Protein AF-A0A3N2MUY5-F1 (afdb_monomer_lite)

Foldseek 3Di:
DDDDQQADDDDPLLVVLLVVCVVPVFAWLVNSCVVVVDDSVSSVVSVVVCVVRVNDDDDDDDDDDPIGD

Radius of gyration: 12.41 Å; chains: 1; bounding box: 38×24×26 Å

Structure (mmCIF, N/CA/C/O backbone):
data_AF-A0A3N2MUY5-F1
#
_entry.id   AF-A0A3N2MUY5-F1
#
loop_
_atom_site.group_PDB
_atom_site.id
_atom_site.type_symbol
_atom_site.label_atom_id
_atom_site.label_alt_id
_atom_site.label_comp_id
_atom_site.label_asym_id
_atom_site.label_entity_id
_atom_site.label_seq_id
_atom_site.pdbx_PDB_ins_code
_atom_site.Cartn_x
_atom_site.Cartn_y
_atom_site.Cartn_z
_atom_site.occupancy
_atom_site.B_iso_or_equiv
_atom_site.auth_seq_id
_atom_site.auth_comp_id
_atom_site.auth_asym_id
_atom_site.auth_atom_id
_atom_site.pdbx_PDB_model_num
ATOM 1 N N . MET A 1 1 ? -29.327 -4.572 10.624 1.00 32.03 1 MET A N 1
ATOM 2 C CA . MET A 1 1 ? -28.150 -4.358 11.494 1.00 32.03 1 MET A CA 1
ATOM 3 C C . MET A 1 1 ? -26.909 -4.458 10.624 1.00 32.03 1 MET A C 1
ATOM 5 O O . MET A 1 1 ? -26.738 -5.486 9.987 1.00 32.03 1 MET A O 1
ATOM 9 N N . LEU A 1 2 ? -26.106 -3.400 10.506 1.00 33.22 2 LEU A N 1
ATOM 10 C CA . LEU A 1 2 ? -24.864 -3.456 9.727 1.00 33.22 2 LEU A CA 1
ATOM 11 C C . LEU A 1 2 ? -23.777 -4.087 10.604 1.00 33.22 2 LEU A C 1
ATOM 13 O O . LEU A 1 2 ? -23.357 -3.499 11.597 1.00 33.22 2 LEU A O 1
ATOM 17 N N . THR A 1 3 ? -23.371 -5.311 10.276 1.00 37.16 3 THR A N 1
ATOM 18 C CA . THR A 1 3 ? -22.283 -6.030 10.948 1.00 37.16 3 THR A CA 1
ATOM 19 C C . THR A 1 3 ? -20.963 -5.303 10.712 1.00 37.16 3 THR A C 1
ATOM 21 O O . THR A 1 3 ? -20.433 -5.303 9.602 1.00 37.16 3 THR A O 1
ATOM 24 N N . SER A 1 4 ? -20.436 -4.671 11.760 1.00 39.38 4 SER A N 1
ATOM 25 C CA . SER A 1 4 ? -19.098 -4.084 11.755 1.00 39.38 4 SER A CA 1
ATOM 26 C C . SER A 1 4 ? -18.059 -5.203 11.646 1.00 39.38 4 SER A C 1
ATOM 28 O O . SER A 1 4 ? -17.876 -5.990 12.574 1.00 39.38 4 SER A O 1
ATOM 30 N N . ILE A 1 5 ? -17.399 -5.304 10.493 1.00 57.88 5 ILE A N 1
ATOM 31 C CA . ILE A 1 5 ? -16.221 -6.156 10.317 1.00 57.88 5 ILE A CA 1
ATOM 32 C C . ILE A 1 5 ? -15.075 -5.449 11.053 1.00 57.88 5 ILE A C 1
ATOM 34 O O . ILE A 1 5 ? -14.728 -4.324 10.696 1.00 57.88 5 ILE A O 1
ATOM 38 N N . PHE A 1 6 ? -14.517 -6.072 12.096 1.00 54.19 6 PHE A N 1
ATOM 39 C CA . PHE A 1 6 ? -13.399 -5.532 12.881 1.00 54.19 6 PHE A CA 1
ATOM 40 C C . PHE A 1 6 ? -12.210 -5.167 11.971 1.00 54.19 6 PHE A C 1
ATOM 42 O O . PHE A 1 6 ? -11.431 -6.030 11.569 1.00 54.19 6 PHE A O 1
ATOM 49 N N . LYS A 1 7 ? -12.054 -3.878 11.656 1.00 62.44 7 LYS A N 1
ATOM 50 C CA . LYS A 1 7 ? -10.919 -3.343 10.894 1.00 62.44 7 LYS A CA 1
ATOM 51 C C . LYS A 1 7 ? -9.765 -3.038 11.849 1.00 62.44 7 LYS A C 1
ATOM 53 O O . LYS A 1 7 ? -9.841 -2.087 12.622 1.00 62.44 7 LYS A O 1
ATOM 58 N N . GLN A 1 8 ? -8.698 -3.840 11.817 1.00 68.69 8 GLN A N 1
ATOM 59 C CA . GLN A 1 8 ? -7.468 -3.512 12.554 1.00 68.69 8 GLN A CA 1
ATOM 60 C C . GLN A 1 8 ? -6.725 -2.360 11.861 1.00 68.69 8 GLN A C 1
ATOM 62 O O . GLN A 1 8 ? -6.647 -2.368 10.633 1.00 68.69 8 GLN A O 1
ATOM 67 N N . PRO A 1 9 ? -6.119 -1.413 12.601 1.00 78.94 9 PRO A N 1
ATOM 68 C CA . PRO A 1 9 ? -5.418 -0.280 12.006 1.00 78.94 9 PRO A CA 1
ATOM 69 C C . PRO A 1 9 ? -4.296 -0.732 11.062 1.00 78.94 9 PRO A C 1
ATOM 71 O O . PRO A 1 9 ? -3.409 -1.506 11.426 1.00 78.94 9 PRO A O 1
ATOM 74 N N . LEU A 1 10 ? -4.333 -0.224 9.828 1.00 84.88 10 LEU A N 1
ATOM 75 C CA . LEU A 1 10 ? -3.313 -0.493 8.819 1.00 84.88 10 LEU A CA 1
ATOM 76 C C . LEU A 1 10 ? -2.018 0.251 9.146 1.00 84.88 10 LEU A C 1
ATOM 78 O O . LEU A 1 10 ? -2.043 1.430 9.499 1.00 84.88 10 LEU A O 1
ATOM 82 N N . ASN A 1 11 ? -0.876 -0.404 8.933 1.00 88.44 11 ASN A N 1
ATOM 83 C CA . ASN A 1 11 ? 0.412 0.288 8.922 1.00 88.44 11 ASN A CA 1
ATOM 84 C C . ASN A 1 11 ? 0.535 1.202 7.682 1.00 88.44 11 ASN A C 1
ATOM 86 O O . ASN A 1 11 ? -0.192 1.037 6.702 1.00 88.44 11 ASN A O 1
ATOM 90 N N . LYS A 1 12 ? 1.475 2.158 7.700 1.00 88.25 12 LYS A N 1
ATOM 91 C CA . LYS A 1 12 ? 1.618 3.171 6.633 1.00 88.25 12 LYS A CA 1
ATOM 92 C C . LYS A 1 12 ? 1.772 2.570 5.230 1.00 88.25 12 LYS A C 1
ATOM 94 O O . LYS A 1 12 ? 1.217 3.104 4.276 1.00 88.25 12 LYS A O 1
ATOM 99 N N . SER A 1 13 ? 2.494 1.458 5.093 1.00 86.62 13 SER A N 1
ATOM 100 C CA . SER A 1 13 ? 2.676 0.795 3.796 1.00 86.62 13 SER A CA 1
ATOM 101 C C . SER A 1 13 ? 1.373 0.178 3.286 1.00 86.62 13 SER A C 1
ATOM 103 O O . SER A 1 13 ? 1.015 0.372 2.128 1.00 86.62 13 SER A O 1
ATOM 105 N N . LEU A 1 14 ? 0.622 -0.506 4.155 1.00 88.56 14 LEU A N 1
ATOM 106 C CA . LEU A 1 14 ? -0.687 -1.067 3.819 1.00 88.56 14 LEU A CA 1
ATOM 107 C C . LEU A 1 14 ? -1.717 0.023 3.517 1.00 88.56 14 LEU A C 1
ATOM 109 O O . LEU A 1 14 ? -2.537 -0.176 2.630 1.00 88.56 14 LEU A O 1
ATOM 113 N N . GLN A 1 15 ? -1.660 1.170 4.202 1.00 91.50 15 GLN A N 1
ATOM 114 C CA . GLN A 1 15 ? -2.520 2.320 3.902 1.00 91.50 15 GLN A CA 1
ATOM 115 C C . GLN A 1 15 ? -2.289 2.845 2.483 1.00 91.50 15 GLN A C 1
ATOM 117 O O . GLN A 1 15 ? -3.256 3.066 1.761 1.00 91.50 15 GLN A O 1
ATOM 122 N N . LYS A 1 16 ? -1.025 2.998 2.062 1.00 91.38 16 LYS A N 1
ATOM 123 C CA . LYS A 1 16 ? -0.690 3.439 0.698 1.00 91.38 16 LYS A CA 1
ATOM 124 C C . LYS A 1 16 ? -1.207 2.457 -0.349 1.00 91.38 16 LYS A C 1
ATOM 126 O O . LYS A 1 16 ? -1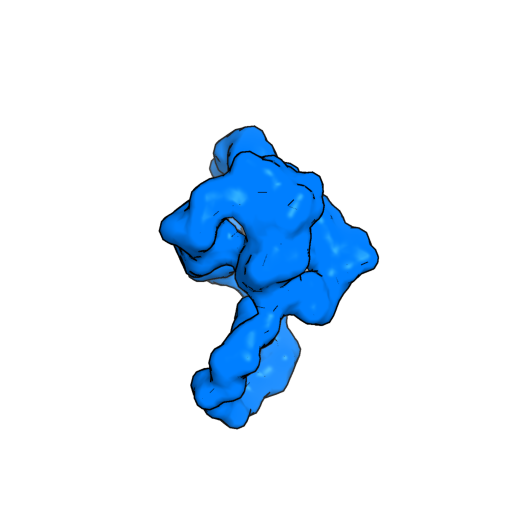.904 2.872 -1.263 1.00 91.38 16 LYS A O 1
ATOM 131 N N . VAL A 1 17 ? -0.935 1.162 -0.167 1.00 89.69 17 VAL A N 1
ATOM 132 C CA . VAL A 1 17 ? -1.426 0.110 -1.075 1.00 89.69 17 VAL A CA 1
ATOM 133 C C . VAL A 1 17 ? -2.952 0.109 -1.136 1.00 89.69 17 VAL A C 1
ATOM 135 O O . VAL A 1 17 ? -3.525 0.051 -2.219 1.00 89.69 17 VAL A O 1
ATOM 138 N N . TYR A 1 18 ? -3.618 0.219 0.013 1.00 90.12 18 TYR A N 1
ATOM 139 C CA . TYR A 1 18 ? -5.073 0.276 0.075 1.00 90.12 18 TYR A CA 1
ATOM 140 C C . TYR A 1 18 ? -5.635 1.483 -0.685 1.00 90.12 18 TYR A C 1
ATOM 142 O O . TYR A 1 18 ? -6.542 1.309 -1.492 1.00 90.12 18 TYR A O 1
ATOM 150 N N . ALA A 1 19 ? -5.066 2.677 -0.499 1.00 90.38 19 ALA A N 1
ATOM 151 C CA . ALA A 1 19 ? -5.480 3.872 -1.231 1.00 90.38 19 ALA A CA 1
ATOM 152 C C . ALA A 1 19 ? -5.295 3.716 -2.750 1.00 90.38 19 ALA A C 1
ATOM 154 O O . ALA A 1 19 ? -6.177 4.087 -3.521 1.00 90.38 19 ALA A O 1
ATOM 155 N N . THR A 1 20 ? -4.189 3.110 -3.194 1.00 90.31 20 THR A N 1
ATOM 156 C CA . THR A 1 20 ? -3.958 2.831 -4.618 1.00 90.31 20 THR A CA 1
ATOM 157 C C . THR A 1 20 ? -5.003 1.871 -5.187 1.00 90.31 20 THR A C 1
ATOM 159 O O . THR A 1 20 ? -5.542 2.139 -6.256 1.00 90.31 20 THR A O 1
ATOM 162 N N . ILE A 1 21 ? -5.347 0.804 -4.459 1.00 87.19 21 ILE A N 1
ATOM 163 C CA . ILE A 1 21 ? -6.407 -0.136 -4.860 1.00 87.19 21 ILE A CA 1
ATOM 164 C C . ILE A 1 21 ? -7.774 0.561 -4.893 1.00 87.19 21 ILE A C 1
ATOM 166 O O . ILE A 1 21 ? -8.564 0.306 -5.793 1.00 87.19 21 ILE A O 1
ATOM 170 N N . GLN A 1 22 ? -8.071 1.463 -3.953 1.00 86.75 22 GLN A N 1
ATOM 171 C CA . GLN A 1 22 ? -9.326 2.222 -3.988 1.00 86.75 22 GLN A CA 1
ATOM 172 C C . GLN A 1 22 ? -9.421 3.137 -5.217 1.00 86.75 22 GLN A C 1
ATOM 174 O O . GLN A 1 22 ? -10.498 3.256 -5.795 1.00 86.75 22 GLN A O 1
ATOM 179 N N . ASN A 1 23 ? -8.308 3.751 -5.627 1.00 89.44 23 ASN A N 1
ATOM 180 C CA . ASN A 1 23 ? -8.259 4.612 -6.810 1.00 89.44 23 ASN A CA 1
ATOM 181 C C . ASN A 1 23 ? -8.280 3.814 -8.124 1.00 89.44 23 ASN A C 1
ATOM 183 O O . ASN A 1 23 ? -8.863 4.267 -9.105 1.00 89.44 23 ASN A O 1
ATOM 187 N N . ASN A 1 24 ? -7.660 2.632 -8.149 1.00 85.94 24 ASN A N 1
ATOM 188 C CA . ASN A 1 24 ? -7.667 1.720 -9.289 1.00 85.94 24 ASN A CA 1
ATOM 189 C C . ASN A 1 24 ? -7.908 0.270 -8.820 1.00 85.94 24 ASN A C 1
ATOM 191 O O . ASN A 1 24 ? -6.951 -0.471 -8.587 1.00 85.94 24 ASN A O 1
ATOM 195 N N . PRO A 1 25 ? -9.175 -0.176 -8.719 1.00 82.25 25 PRO A N 1
ATOM 196 C CA . PRO A 1 25 ? -9.512 -1.510 -8.209 1.00 82.25 25 PRO A CA 1
ATOM 197 C C . PRO A 1 25 ? -8.990 -2.680 -9.049 1.00 82.25 25 PRO A C 1
ATOM 199 O O . PRO A 1 25 ? -8.978 -3.813 -8.575 1.00 82.25 25 PRO A O 1
ATOM 202 N N . LYS A 1 26 ? -8.579 -2.421 -10.297 1.00 83.44 26 LYS A N 1
ATOM 203 C CA . LYS A 1 26 ? -8.026 -3.418 -11.224 1.00 83.44 26 LYS A CA 1
ATOM 204 C C . LYS A 1 26 ? -6.503 -3.376 -11.303 1.00 83.44 26 LYS A C 1
ATOM 206 O O . LYS A 1 26 ? -5.947 -4.093 -12.130 1.00 83.44 26 LYS A O 1
ATOM 211 N N . ILE A 1 27 ? -5.849 -2.541 -10.488 1.00 83.50 27 ILE A N 1
ATOM 212 C CA . ILE A 1 27 ? -4.391 -2.458 -10.462 1.00 83.50 27 ILE A CA 1
ATOM 213 C C . ILE A 1 27 ? -3.799 -3.853 -10.256 1.00 83.50 27 ILE A C 1
ATOM 215 O O . ILE A 1 27 ? -4.387 -4.692 -9.581 1.00 83.50 27 ILE A O 1
ATOM 219 N N . THR A 1 28 ? -2.662 -4.135 -10.870 1.00 87.25 28 THR A N 1
ATOM 220 C CA . THR A 1 28 ? -1.969 -5.423 -10.773 1.00 87.25 28 THR A CA 1
ATOM 221 C C . THR A 1 28 ? -0.833 -5.362 -9.749 1.00 87.25 28 THR A C 1
ATOM 223 O O . THR A 1 28 ? -0.419 -4.285 -9.308 1.00 87.25 28 THR A O 1
ATOM 226 N N . HIS A 1 29 ? -0.272 -6.518 -9.369 1.00 83.88 29 HI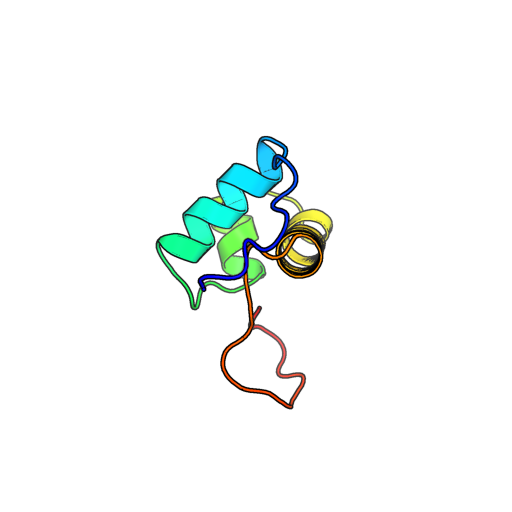S A N 1
ATOM 227 C CA . HIS A 1 29 ? 0.918 -6.567 -8.507 1.00 83.88 29 HIS A CA 1
ATOM 228 C C . HIS A 1 29 ? 2.068 -5.715 -9.069 1.00 83.88 29 HIS A C 1
ATOM 230 O O . HIS A 1 29 ? 2.666 -4.943 -8.320 1.00 83.88 29 HIS A O 1
ATOM 236 N N . SER A 1 30 ? 2.336 -5.833 -10.372 1.00 86.88 30 SER A N 1
ATOM 237 C CA . SER A 1 30 ? 3.423 -5.138 -11.068 1.00 86.88 30 SER A CA 1
ATOM 238 C C . SER A 1 30 ? 3.210 -3.627 -11.085 1.00 86.88 30 SER A C 1
ATOM 240 O O . SER A 1 30 ? 4.080 -2.878 -10.652 1.00 86.88 30 SER A O 1
ATOM 242 N N . GLU A 1 31 ? 2.011 -3.173 -11.452 1.00 88.50 31 GLU A N 1
ATOM 243 C CA . GLU A 1 31 ? 1.676 -1.743 -11.436 1.00 88.50 31 GLU A CA 1
ATOM 244 C C . GLU A 1 31 ? 1.753 -1.160 -10.022 1.00 88.50 31 GLU A C 1
ATOM 246 O O . GLU A 1 31 ? 2.144 -0.011 -9.828 1.00 88.50 31 GLU A O 1
ATOM 251 N N . THR A 1 32 ? 1.421 -1.955 -9.003 1.00 87.75 32 THR A N 1
ATOM 252 C CA . THR A 1 32 ? 1.524 -1.523 -7.604 1.00 87.75 32 THR A CA 1
ATOM 253 C C . THR A 1 32 ? 2.982 -1.375 -7.171 1.00 87.75 32 THR A C 1
ATOM 255 O O . THR A 1 32 ? 3.299 -0.461 -6.410 1.00 87.75 32 THR A O 1
ATOM 258 N N . MET A 1 33 ? 3.880 -2.237 -7.661 1.00 92.56 33 MET A N 1
ATOM 259 C CA . MET A 1 33 ? 5.324 -2.090 -7.449 1.00 92.56 33 MET A CA 1
ATOM 260 C C . MET A 1 33 ? 5.851 -0.816 -8.095 1.00 92.56 33 MET A C 1
ATOM 262 O O . MET A 1 33 ? 6.570 -0.072 -7.437 1.00 92.56 33 MET A O 1
ATOM 266 N N . GLU A 1 34 ? 5.477 -0.559 -9.347 1.00 91.56 34 GLU A N 1
ATOM 267 C CA . GLU A 1 34 ? 5.914 0.618 -10.099 1.00 91.56 34 GLU A CA 1
ATOM 268 C C . GLU A 1 34 ? 5.382 1.909 -9.474 1.00 91.56 34 GLU A C 1
ATOM 270 O O . GLU A 1 34 ? 6.148 2.832 -9.218 1.00 91.56 34 GLU A O 1
ATOM 275 N N . THR A 1 35 ? 4.091 1.941 -9.134 1.00 91.00 35 THR A N 1
ATOM 276 C CA . THR A 1 35 ? 3.418 3.126 -8.582 1.00 91.00 35 THR A CA 1
ATOM 277 C C . THR A 1 35 ? 3.914 3.477 -7.180 1.00 91.00 35 THR A C 1
ATOM 279 O O . THR A 1 35 ? 4.036 4.650 -6.833 1.00 91.00 35 THR A O 1
ATOM 282 N N . LEU A 1 36 ? 4.158 2.472 -6.332 1.00 90.31 36 LEU A N 1
ATOM 283 C CA . LEU A 1 36 ? 4.533 2.690 -4.931 1.00 90.31 36 LEU A CA 1
ATOM 284 C C . LEU A 1 36 ? 6.030 2.520 -4.666 1.00 90.31 36 LEU A C 1
ATOM 286 O O . LEU A 1 36 ? 6.456 2.712 -3.526 1.00 90.31 36 LEU A O 1
ATOM 290 N N . HIS A 1 37 ? 6.811 2.159 -5.687 1.00 92.88 37 HIS A N 1
ATOM 291 C CA . HIS A 1 37 ? 8.231 1.819 -5.593 1.00 92.88 37 HIS A CA 1
ATOM 292 C C . HIS A 1 37 ? 8.520 0.818 -4.464 1.00 92.88 37 HIS A C 1
ATOM 294 O O . HIS A 1 37 ? 9.434 0.992 -3.655 1.00 92.88 37 HIS A O 1
ATOM 300 N N . ILE A 1 38 ? 7.698 -0.232 -4.379 1.00 90.56 38 ILE A N 1
ATOM 301 C CA . ILE A 1 38 ? 7.822 -1.290 -3.370 1.00 90.56 38 ILE A CA 1
ATOM 302 C C . ILE A 1 38 ? 8.352 -2.583 -3.981 1.00 90.56 38 ILE A C 1
ATOM 304 O O . ILE A 1 38 ? 8.182 -2.854 -5.167 1.00 90.56 38 ILE A O 1
ATOM 308 N N . SER A 1 39 ? 8.953 -3.425 -3.139 1.00 91.94 39 SER A N 1
ATOM 309 C CA . SER A 1 39 ? 9.403 -4.748 -3.563 1.00 91.94 39 SER A CA 1
ATOM 310 C C . SER A 1 39 ? 8.238 -5.632 -4.010 1.00 91.94 39 SER A C 1
ATOM 312 O O . SER A 1 39 ? 7.129 -5.555 -3.471 1.00 91.94 39 SER A O 1
ATOM 314 N N . GLU A 1 40 ? 8.527 -6.574 -4.906 1.00 88.88 40 GLU A N 1
ATOM 315 C CA . GLU A 1 40 ? 7.575 -7.602 -5.341 1.00 88.88 40 GLU A CA 1
ATOM 316 C C . GLU A 1 40 ? 6.992 -8.389 -4.160 1.00 88.88 40 GLU A C 1
ATOM 318 O O . GLU A 1 40 ? 5.787 -8.635 -4.073 1.00 88.88 40 GLU A O 1
ATOM 323 N N . SER A 1 41 ? 7.843 -8.729 -3.188 1.00 90.69 41 SER A N 1
ATOM 324 C CA . SER A 1 41 ? 7.427 -9.411 -1.963 1.00 90.69 41 SER A CA 1
ATOM 325 C C . SER A 1 41 ? 6.393 -8.606 -1.170 1.00 90.69 41 SER A C 1
ATOM 327 O O . SER A 1 41 ? 5.451 -9.187 -0.626 1.00 90.69 41 SER A O 1
ATOM 329 N N . THR A 1 42 ? 6.522 -7.278 -1.131 1.00 89.19 42 THR A N 1
ATOM 330 C CA . THR A 1 42 ? 5.567 -6.387 -0.463 1.00 89.19 42 THR A CA 1
ATOM 331 C C . THR A 1 42 ? 4.282 -6.270 -1.271 1.00 89.19 42 THR A C 1
ATOM 333 O O . THR A 1 42 ? 3.202 -6.413 -0.696 1.00 89.19 42 THR A O 1
ATOM 336 N N . ALA A 1 43 ? 4.384 -6.101 -2.592 1.00 88.81 43 ALA A N 1
ATOM 337 C CA . ALA A 1 43 ? 3.236 -6.011 -3.488 1.00 88.81 43 ALA A CA 1
ATOM 338 C C . ALA A 1 43 ? 2.357 -7.270 -3.442 1.00 88.81 43 ALA A C 1
ATOM 340 O O . ALA A 1 43 ? 1.140 -7.150 -3.416 1.00 88.81 43 ALA A O 1
ATOM 341 N N . LYS A 1 44 ? 2.941 -8.471 -3.318 1.00 89.12 44 LYS A N 1
ATOM 342 C CA . LYS A 1 44 ? 2.188 -9.732 -3.149 1.00 89.12 44 LYS A CA 1
ATOM 343 C C . LYS A 1 44 ? 1.598 -9.916 -1.744 1.00 89.12 44 LYS A C 1
ATOM 345 O O . LYS A 1 44 ? 0.533 -10.515 -1.578 1.00 89.12 44 LYS A O 1
ATOM 350 N N . ARG A 1 45 ? 2.289 -9.449 -0.696 1.00 90.25 45 ARG A N 1
ATOM 351 C CA . ARG A 1 45 ? 1.856 -9.626 0.707 1.00 90.25 45 ARG A CA 1
ATOM 352 C C . ARG A 1 45 ? 0.785 -8.628 1.131 1.00 90.25 45 ARG A C 1
ATOM 354 O O . ARG A 1 45 ? -0.118 -8.997 1.879 1.00 90.25 45 ARG A O 1
ATOM 361 N N . ALA A 1 46 ? 0.884 -7.379 0.688 1.00 88.88 46 ALA A N 1
ATOM 362 C CA . ALA A 1 46 ? -0.013 -6.309 1.111 1.00 88.88 46 ALA A CA 1
ATOM 363 C C . ALA A 1 46 ? -1.507 -6.601 0.836 1.00 88.88 46 ALA A C 1
ATOM 365 O O . ALA A 1 46 ? -2.289 -6.527 1.780 1.00 88.88 46 ALA A O 1
ATOM 366 N N . PRO A 1 47 ? -1.922 -7.045 -0.359 1.00 86.62 47 PRO A N 1
ATOM 367 C CA . PRO A 1 47 ? -3.318 -7.381 -0.660 1.00 86.62 47 PRO A CA 1
ATOM 368 C C . PRO A 1 47 ? -3.804 -8.583 0.142 1.00 86.62 47 PRO A C 1
ATOM 370 O O . PRO A 1 47 ? -4.914 -8.576 0.669 1.00 86.62 47 PRO A O 1
ATOM 373 N N . ARG A 1 48 ? -2.947 -9.598 0.323 1.00 87.88 48 ARG A N 1
ATOM 374 C CA . ARG A 1 48 ? -3.249 -10.747 1.188 1.00 87.88 48 ARG A CA 1
ATOM 375 C C . ARG A 1 48 ? -3.527 -10.297 2.625 1.00 87.88 48 ARG A C 1
ATOM 377 O O . ARG A 1 48 ? -4.476 -10.774 3.244 1.00 87.88 48 ARG A O 1
ATOM 384 N N . ASN A 1 49 ? -2.731 -9.360 3.140 1.00 89.69 49 ASN A N 1
ATOM 385 C CA . ASN A 1 49 ? -2.947 -8.765 4.454 1.00 89.69 49 ASN A CA 1
ATOM 386 C C . ASN A 1 49 ? -4.237 -7.940 4.495 1.00 89.69 49 ASN A C 1
ATOM 388 O O . ASN A 1 49 ? -5.024 -8.127 5.414 1.00 89.69 49 ASN A O 1
ATOM 392 N N . LEU A 1 50 ? -4.495 -7.090 3.498 1.00 86.75 50 LEU A N 1
ATOM 393 C CA . LEU A 1 50 ? -5.724 -6.294 3.408 1.00 86.75 50 LEU A CA 1
ATOM 394 C C . LEU A 1 50 ? -6.978 -7.177 3.375 1.00 86.75 50 LEU A C 1
AT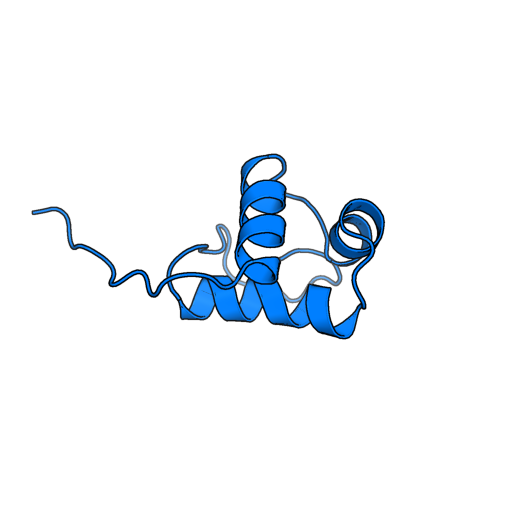OM 396 O O . LEU A 1 50 ? -7.949 -6.881 4.068 1.00 86.75 50 LEU A O 1
ATOM 400 N N . LYS A 1 51 ? -6.938 -8.300 2.649 1.00 85.56 51 LYS A N 1
ATOM 401 C CA . LYS A 1 51 ? -8.012 -9.299 2.630 1.00 85.56 51 LYS A CA 1
ATOM 402 C C . LYS A 1 51 ? -8.214 -9.933 4.003 1.00 85.56 51 LYS A C 1
ATOM 404 O O . LYS A 1 51 ? -9.333 -9.979 4.500 1.00 85.56 51 LYS A O 1
ATOM 409 N N . ARG A 1 52 ? -7.129 -10.385 4.643 1.00 86.44 52 ARG A N 1
ATOM 410 C CA . ARG A 1 52 ? -7.174 -10.976 5.992 1.00 86.44 52 ARG A CA 1
ATOM 411 C C . ARG A 1 52 ? -7.735 -10.003 7.033 1.00 86.44 52 ARG A C 1
ATOM 413 O O . ARG A 1 52 ? -8.402 -10.432 7.963 1.00 86.44 52 ARG A O 1
ATOM 420 N N . LEU A 1 53 ? -7.458 -8.712 6.871 1.00 84.88 53 LEU A N 1
ATOM 421 C CA . LEU A 1 53 ? -7.918 -7.644 7.757 1.00 84.88 53 LEU A CA 1
ATOM 422 C C . LEU A 1 53 ? -9.327 -7.120 7.416 1.00 84.88 53 LEU A C 1
ATOM 424 O O . LEU A 1 53 ? -9.801 -6.205 8.081 1.00 84.88 53 LEU A O 1
ATOM 428 N N . GLY A 1 54 ? -9.989 -7.662 6.386 1.00 84.00 54 GLY A N 1
ATOM 429 C CA . GLY A 1 54 ? -11.351 -7.273 6.007 1.00 84.00 54 GLY A CA 1
ATOM 430 C C . GLY A 1 54 ? -11.459 -5.928 5.277 1.00 84.00 54 GLY A C 1
ATOM 431 O O . GLY A 1 54 ? -12.531 -5.327 5.258 1.00 84.00 54 GLY A O 1
ATOM 432 N N . TYR A 1 55 ? -10.364 -5.433 4.694 1.00 82.94 55 TYR A N 1
ATOM 433 C CA . TYR A 1 55 ? -10.347 -4.169 3.946 1.00 82.94 55 TYR A CA 1
ATOM 434 C C . TYR A 1 55 ? -10.721 -4.333 2.476 1.00 82.94 55 TYR A C 1
ATOM 436 O O . TYR A 1 55 ? -11.314 -3.423 1.905 1.00 82.94 55 TYR A O 1
ATOM 444 N N . ILE A 1 56 ? -10.381 -5.471 1.868 1.00 81.06 56 ILE A N 1
ATOM 445 C CA . ILE A 1 56 ? -10.713 -5.773 0.474 1.00 81.06 56 ILE A CA 1
ATOM 446 C C . ILE A 1 56 ? -11.327 -7.165 0.369 1.00 81.06 56 ILE A C 1
ATOM 448 O O . ILE A 1 56 ? -10.960 -8.088 1.099 1.00 81.06 56 ILE A O 1
ATOM 452 N N . THR A 1 57 ? -12.241 -7.321 -0.578 1.00 73.44 57 THR A N 1
ATOM 453 C CA . THR A 1 57 ? -12.802 -8.612 -0.973 1.00 73.44 57 THR A CA 1
ATOM 454 C C . THR A 1 57 ? -12.691 -8.715 -2.487 1.00 73.44 57 THR A C 1
ATOM 456 O O . THR A 1 57 ? -12.780 -7.699 -3.172 1.00 73.44 57 THR A O 1
ATOM 459 N N . ARG A 1 58 ? -12.420 -9.913 -3.008 1.00 67.50 58 ARG A N 1
ATOM 460 C CA . ARG A 1 58 ? -12.355 -10.124 -4.456 1.00 67.50 58 ARG A CA 1
ATOM 461 C C . ARG A 1 58 ? -13.778 -10.302 -4.969 1.00 67.50 58 ARG A C 1
ATOM 463 O O . ARG A 1 58 ? -14.436 -11.258 -4.561 1.00 67.50 58 ARG A O 1
ATOM 470 N N . GLU A 1 59 ? -14.225 -9.433 -5.867 1.00 53.06 59 GLU A N 1
ATOM 471 C CA . GLU A 1 59 ? -15.369 -9.758 -6.716 1.00 53.06 59 GLU A CA 1
ATOM 472 C C . GLU A 1 59 ? -14.918 -10.769 -7.780 1.00 53.06 59 GLU A C 1
ATOM 474 O O . GLU A 1 59 ? -13.917 -10.564 -8.464 1.00 53.06 59 GLU A O 1
ATOM 479 N N . GLY A 1 60 ? -15.618 -11.900 -7.884 1.00 45.72 60 GLY A N 1
ATOM 480 C CA . GLY A 1 60 ? -15.314 -12.953 -8.858 1.00 45.72 60 GLY A CA 1
ATOM 481 C C . GLY A 1 60 ? -14.440 -14.069 -8.288 1.00 45.72 60 GLY A C 1
ATOM 482 O O . GLY A 1 60 ? -13.207 -14.048 -8.366 1.00 45.72 60 GLY A O 1
ATOM 483 N N . GLY A 1 61 ? -15.101 -15.079 -7.723 1.00 47.62 61 GLY A N 1
ATOM 484 C CA . GLY A 1 61 ? -14.480 -16.345 -7.358 1.00 47.62 61 GLY A CA 1
ATOM 485 C C . GLY A 1 61 ? -13.866 -17.063 -8.566 1.00 47.62 61 GLY A C 1
ATOM 486 O O . GLY A 1 61 ? -14.301 -16.907 -9.703 1.00 47.62 61 GLY A O 1
ATOM 487 N N . THR A 1 62 ? -12.866 -17.899 -8.276 1.00 41.91 62 THR A N 1
ATOM 488 C CA . THR A 1 62 ? -12.334 -18.978 -9.133 1.00 41.91 62 THR A CA 1
ATOM 489 C C . THR A 1 62 ? -11.654 -18.590 -10.455 1.00 41.91 62 THR A C 1
ATOM 491 O O . THR A 1 62 ? -12.251 -18.643 -11.522 1.00 41.91 62 THR A O 1
ATOM 494 N N . LYS A 1 63 ? -10.342 -18.320 -10.378 1.00 35.69 63 LYS A N 1
ATOM 495 C CA . LYS A 1 63 ? -9.232 -19.044 -11.053 1.00 35.69 63 LYS A CA 1
ATOM 496 C C . LYS A 1 63 ? -7.923 -18.252 -10.853 1.00 35.69 63 LYS A C 1
ATOM 498 O O . LYS A 1 63 ? -7.980 -17.017 -10.799 1.00 35.69 63 LYS A O 1
ATOM 503 N N . PRO A 1 64 ? -6.767 -18.922 -10.682 1.00 42.28 64 PRO A N 1
ATOM 504 C CA . PRO A 1 64 ? -5.473 -18.257 -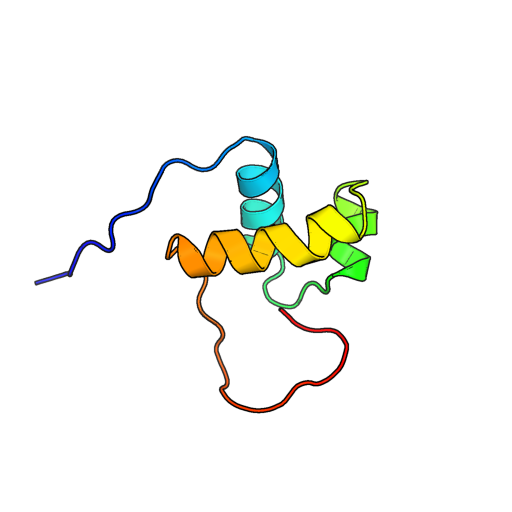10.660 1.00 42.28 64 PRO A CA 1
ATOM 505 C C . PRO A 1 64 ? -5.127 -17.900 -12.106 1.00 42.28 64 PRO A C 1
ATOM 507 O O . PRO A 1 64 ? -4.645 -18.735 -12.863 1.00 42.28 64 PRO A O 1
ATOM 510 N N . VAL A 1 65 ? -5.472 -16.683 -12.510 1.00 41.00 65 VAL A N 1
ATOM 511 C CA . VAL A 1 65 ? -4.845 -16.047 -13.664 1.00 41.00 65 VAL A CA 1
ATOM 512 C C . VAL A 1 65 ? -3.729 -15.188 -13.101 1.00 41.00 65 VAL A C 1
ATOM 514 O O . VAL A 1 65 ? -3.952 -14.419 -12.161 1.00 41.00 65 VAL A O 1
ATOM 517 N N . ASP A 1 66 ? -2.519 -15.395 -13.600 1.00 40.94 66 ASP A N 1
ATOM 518 C CA . ASP A 1 66 ? -1.379 -14.551 -13.285 1.00 40.94 66 ASP A CA 1
ATOM 519 C C . ASP A 1 66 ? -1.769 -13.086 -13.516 1.00 40.94 66 ASP A C 1
ATOM 521 O O . ASP A 1 66 ? -2.055 -12.684 -14.641 1.00 40.94 66 ASP A O 1
ATOM 525 N N . GLY A 1 67 ? -1.836 -12.292 -12.442 1.00 47.47 67 GLY A N 1
ATOM 526 C CA . GLY A 1 67 ? -1.839 -10.833 -12.570 1.00 47.47 67 GLY A CA 1
ATOM 527 C C . GLY A 1 67 ? -2.981 -10.019 -11.962 1.00 47.47 67 GLY A C 1
ATOM 528 O O . GLY A 1 67 ? -2.931 -8.810 -12.127 1.00 47.47 67 GLY A O 1
ATOM 529 N N . LEU A 1 68 ? -3.954 -10.563 -11.221 1.00 46.69 68 LEU A N 1
ATOM 530 C CA . LEU A 1 68 ? -4.978 -9.722 -10.560 1.00 46.69 68 LEU A CA 1
ATOM 531 C C . LEU A 1 68 ? -5.180 -10.093 -9.081 1.00 46.69 68 LEU A C 1
ATOM 533 O O . LEU A 1 68 ? -5.130 -11.274 -8.725 1.00 46.69 68 LEU A O 1
ATOM 537 N N . PHE A 1 69 ? -5.345 -9.065 -8.236 1.00 51.56 69 PHE A N 1
ATOM 538 C CA . PHE A 1 69 ? -5.512 -9.159 -6.776 1.00 51.56 69 PHE A CA 1
ATOM 539 C C . PHE A 1 69 ? -6.713 -10.012 -6.329 1.00 51.56 69 PHE A C 1
ATOM 541 O O . PHE A 1 69 ? -7.746 -10.062 -7.034 1.00 51.56 69 PHE A O 1
#

Secondary structure (DSSP, 8-state):
-------PPPPHHHHHHHHHHHH-TT--HHHHHHHHT--HHHHHHHHHHHHHTTS---SS-----TT--

Sequence (69 aa):
MLTSIFKQPLNKSLQKVYATIQNNPKITHSETMETLHISESTAKRAPRNLKRLGYITREGGTKPVDGLF

pLDDT: mean 75.86, std 19.33, range [32.03, 92.88]

=== Feature glossary ===
Feature key, reading from the visual/contextual features back to the raw sequence:

Rendered structure images. Structure images are PyMOL renders from six orthogonal camera directions. Cartoon representation draws helices as coils and strands as arrows; sticks shows the backbone as bonds; surface shows the solvent-excluded envelope. Rainbow coloring maps sequence position to hue (blue→red, N→C); chain coloring assigns a distinct color per polypeptide.

Contact-map, Ramachandran, and PAE plots. Three diagnostic plots accompany the record. The Cα contact map visualizes the tertiary structure as a 2D adjacency matrix (8 Å cutoff, sequence-local contacts suppressed). The Ramachandran plot shows the distribution of backbone (φ, ψ) torsions, with points in the α and β basins reflecting secondary structure content. The PAE plot shows AlphaFold's inter-residue confidence as a color matrix.

InterPro / GO / CATH / organism. The annotation block draws on four external resources. InterPro: which protein families and domains the sequence belongs to. GO: standardized terms for what the protein does, what process it participates in, and where in the cell it acts. CATH: which structural fold it has in the CATH hierarchy. Organism: the species of origin.

Nearest PDB structures. Structural nearest neighbors (via Foldseek easy-search vs the PDB). Reported per hit: target PDB id, E-value, and alignment TM-score. A TM-score above ~0.5 is the conventional threshold for 'same fold'.

Predicted aligned error. Predicted aligned error is AlphaFold's pairwise confidence. Unlike pLDDT (per-residue), PAE is per-residue-pair and captures whether two parts of the structure are correctly placed relative to each other. Units are ångströms of expected positional error.

Solvent-accessible surface area. SASA measures how much of the protein is reachable by solvent. It is computed by rolling a water-sized probe over the atomic surface and summing the exposed area (Å²). Per-residue SASA distinguishes c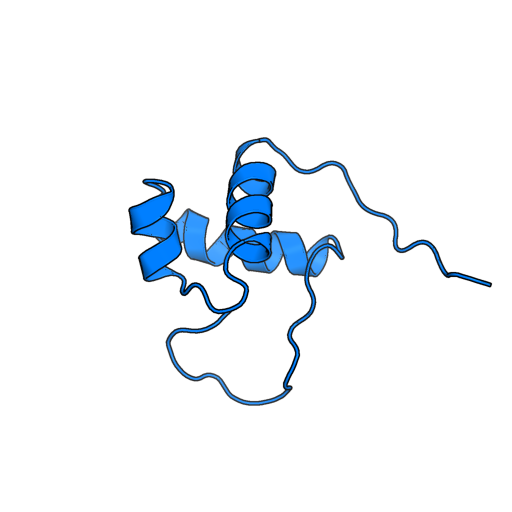ore (buried, low SASA) from surface (exposed, high SASA) residues; total SASA is a whole-molecule size measure.

B-factor. Crystallographic B-factors measure how much each atom's electron density is smeared out, in Å². They rise in mobile loops and surface residues and fall in the buried interior. In AlphaFold models this column is repurposed to hold pLDDT instead.

pLDDT. For AlphaFold models, the B-factor field carries pLDDT — the model's own estimate of local accuracy on a 0–100 scale. Regions with pLDDT<50 should be treated as essentially unmodeled; they 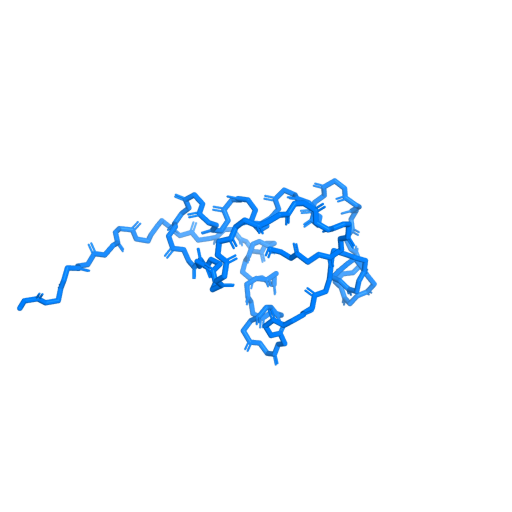often correspond to intrinsically disordered segments.

Backbone torsions (φ/ψ). φ (phi) and ψ (psi) are the two rotatable backbone dihedrals per residue: φ is the C(i-1)–N–Cα–C torsion, ψ is the N–Cα–C–N(i+1) torsion, both in degrees on (−180°, 180°]. α-helical residues cluster near (−60°, −45°); β-strand residues near (−120°, +130°). A Ramachandran plot is simply a scatter of (φ, ψ) for every residue.

Radius of gyration, Cα contacts, bounding box. Radius of gyration (Rg) is the root-mean-square distance of Cα atoms from their centroid — a single number for overall size and compactness. A globular domain of N residues has Rg ≈ 2.2·N^0.38 Å; an extended or disordered chain has a much larger Rg. The Cα contact count is the number of residue pairs whose Cα atoms are within 8 Å and are more than four positions apart in sequence — a standard proxy for tertiary packing density. The bounding box is the smallest axis-aligned box enclosing all Cα atoms.

Secondary structure (3-state, P-SEA). Three-state secondary structure (P-SEA) collapses the eight DSSP classes into helix (a), strand (b), and coil (c). P-SEA assigns these from Cα geometry alone — distances and angles — without requiring backbone oxygens, so it works on any Cα trace.

Secondary structure (8-state, DSSP). Secondary structure is the local, repeating backbone conformation. DSSP classifies it into eight states by reading the hydrogen-bond network: three helix types (H, G, I), two β types (E, B), two non-regular types (T, S), and unstructured coil (-).

Foldseek 3Di. The Foldseek 3Di string encodes local tertiary geometry as a 20-letter alphabet — one character per residue — derived from the relative positions of nearby Cα atoms. Unlike the amino-acid sequence, 3Di is a direct function of the 3D structure, so two proteins with the same fold have similar 3Di strings even at low sequence identity.

mmCIF coordinates. Structure coordinates are given as an mmCIF _atom_site loop: one row per atom with element, residue name, chain id, sequence number, and x/y/z position in Å. Only the four main-chain atoms per residue are included here; side chains are omitted to keep the record compact.

Sequence. This is the polypeptide sequence — one letter per residue, N-terminus first. Length ranges from a few dozen residues for small domains to over a thousand for large multi-domain proteins.